Protein AF-A0A100XHY9-F1 (afdb_monomer)

Mean predicted aligned error: 9.15 Å

Solvent-accessible surface area (backbone atoms only — not comparable to full-atom values): 5802 Å² total; per-residue (Å²): 136,84,84,74,79,79,82,53,102,76,78,72,80,84,87,81,89,86,78,74,64,47,96,90,70,42,66,45,52,99,86,66,47,64,81,84,65,84,74,51,72,69,58,50,50,53,52,52,55,53,52,74,74,49,91,77,86,88,69,58,71,71,59,41,58,59,51,59,72,45,60,88,49,55,80,71,68,66,70,83,75,133

Organism: Mycolicibacterium thermoresistibile (NCBI:txid1797)

Foldseek 3Di:
DDPPPPPDPPPDDDDDDDADADPVGDCADPVRHNVPDDDDPVRVVVVVVVVVPDPDDDDDPSRCVNVVVCVVCVVVPPPPDD

Structure (mmCIF, N/CA/C/O backbone):
data_AF-A0A100XHY9-F1
#
_entry.id   AF-A0A100XHY9-F1
#
loop_
_atom_site.group_PDB
_atom_site.id
_atom_site.type_symbol
_atom_site.label_atom_id
_atom_site.label_alt_id
_atom_site.label_comp_id
_atom_site.label_asym_id
_atom_site.label_entity_id
_atom_site.label_seq_id
_atom_site.pdbx_PDB_ins_code
_atom_site.Cartn_x
_atom_site.Cartn_y
_atom_site.Cartn_z
_atom_site.occupancy
_atom_site.B_iso_or_equiv
_atom_site.auth_seq_id
_atom_site.auth_comp_id
_atom_site.auth_asym_id
_atom_site.auth_atom_id
_atom_site.pdbx_PDB_model_num
ATOM 1 N N . MET A 1 1 ? -17.391 12.172 35.451 1.00 35.25 1 MET A N 1
ATOM 2 C CA . MET A 1 1 ? -17.554 11.682 34.065 1.00 35.25 1 MET A CA 1
ATOM 3 C C . MET A 1 1 ? -16.828 10.356 33.961 1.00 35.25 1 MET A C 1
ATOM 5 O O . MET A 1 1 ? -15.615 10.331 34.092 1.00 35.25 1 MET A O 1
ATOM 9 N N . SER A 1 2 ? -17.578 9.260 33.876 1.00 39.84 2 SER A N 1
ATOM 10 C CA . SER A 1 2 ? -17.034 7.905 33.782 1.00 39.84 2 SER A CA 1
ATOM 11 C C . SER A 1 2 ? -16.691 7.624 32.320 1.00 39.84 2 SER A C 1
ATOM 13 O O . SER A 1 2 ? -17.584 7.606 31.473 1.00 39.84 2 SER A O 1
ATOM 15 N N . LEU A 1 3 ? -15.401 7.468 32.019 1.00 47.06 3 LEU A N 1
ATOM 16 C CA . LEU A 1 3 ? -14.925 6.976 30.731 1.00 47.06 3 LEU A CA 1
ATOM 17 C C . LEU A 1 3 ? -15.099 5.453 30.734 1.00 47.06 3 LEU A C 1
ATOM 19 O O . LEU A 1 3 ? -14.176 4.701 31.038 1.00 47.06 3 LEU A O 1
ATOM 23 N N . ALA A 1 4 ? -16.318 4.993 30.464 1.00 46.66 4 ALA A N 1
ATOM 24 C CA . ALA A 1 4 ? -16.542 3.594 30.154 1.00 46.66 4 ALA A CA 1
ATOM 25 C C . ALA A 1 4 ? -15.950 3.334 28.763 1.00 46.66 4 ALA A C 1
ATOM 27 O O . ALA A 1 4 ? -16.581 3.646 27.752 1.00 46.66 4 ALA A O 1
ATOM 28 N N . LEU A 1 5 ? -14.729 2.786 28.723 1.00 53.56 5 LEU A N 1
ATOM 29 C CA . LEU A 1 5 ? -14.221 2.071 27.556 1.00 53.56 5 LEU A CA 1
ATOM 30 C C . LEU A 1 5 ? -15.265 1.011 27.191 1.00 53.56 5 LEU A C 1
ATOM 32 O O . LEU A 1 5 ? -15.359 -0.040 27.826 1.00 53.56 5 LEU A O 1
ATOM 36 N N . ARG A 1 6 ? -16.069 1.288 26.167 1.00 53.06 6 ARG A N 1
ATOM 37 C CA . ARG A 1 6 ? -16.822 0.253 25.470 1.00 53.06 6 ARG A CA 1
ATOM 38 C C . ARG A 1 6 ? -15.825 -0.461 24.568 1.00 53.06 6 ARG A C 1
ATOM 40 O O . ARG A 1 6 ? -15.755 -0.178 23.389 1.00 53.06 6 ARG A O 1
ATOM 47 N N . CYS A 1 7 ? -15.023 -1.358 25.132 1.00 45.84 7 CYS A N 1
ATOM 48 C CA . CYS A 1 7 ? -14.451 -2.436 24.335 1.00 45.84 7 CYS A CA 1
ATOM 49 C C . CYS A 1 7 ? -15.514 -3.538 24.305 1.00 45.84 7 CYS A C 1
ATOM 51 O O . CYS A 1 7 ? -15.512 -4.459 25.121 1.00 45.84 7 CYS A O 1
ATOM 53 N N . GLY A 1 8 ? -16.534 -3.339 23.470 1.00 49.38 8 GLY A N 1
ATOM 54 C CA . GLY A 1 8 ? -17.484 -4.389 23.136 1.00 49.38 8 GLY A CA 1
ATOM 55 C C . GLY A 1 8 ? -16.879 -5.254 22.037 1.00 49.38 8 GLY A C 1
ATOM 56 O O . GLY A 1 8 ? -16.208 -4.737 21.151 1.00 49.38 8 GLY A O 1
ATOM 57 N N . LEU A 1 9 ? -17.150 -6.557 22.066 1.00 55.66 9 LEU A N 1
ATOM 58 C CA . LEU A 1 9 ? -16.673 -7.586 21.126 1.00 55.66 9 LEU A CA 1
ATOM 59 C C . LEU A 1 9 ? -17.056 -7.361 19.633 1.00 55.66 9 LEU A C 1
ATOM 61 O O . LEU A 1 9 ? -16.911 -8.277 18.831 1.00 55.66 9 LEU A O 1
ATOM 65 N N . ASN A 1 10 ? -17.557 -6.171 19.271 1.00 54.72 10 ASN A N 1
ATOM 66 C CA . ASN A 1 10 ? -18.040 -5.782 17.945 1.00 54.72 10 ASN A CA 1
ATOM 67 C C . ASN A 1 10 ? -17.201 -4.677 17.271 1.00 54.72 10 ASN A C 1
ATOM 69 O O . ASN A 1 10 ? -17.413 -4.425 16.089 1.00 54.72 10 ASN A O 1
ATOM 73 N N . ASP A 1 11 ? -16.246 -4.042 17.961 1.00 66.25 11 ASP A N 1
ATOM 74 C CA . ASP A 1 11 ? -15.360 -3.030 17.359 1.00 66.25 11 ASP A CA 1
ATOM 75 C C . ASP A 1 11 ? -14.116 -3.688 16.740 1.00 66.25 11 ASP A C 1
ATOM 77 O O . ASP A 1 11 ? -12.974 -3.443 17.130 1.00 66.25 11 ASP A O 1
ATOM 81 N N . VAL A 1 12 ? -14.333 -4.594 15.783 1.00 76.69 12 VAL A N 1
ATOM 82 C CA . VAL A 1 12 ? -13.238 -5.149 14.981 1.00 76.69 12 VAL A CA 1
ATOM 83 C C . VAL A 1 12 ? -12.870 -4.113 13.925 1.00 76.69 12 VAL A C 1
ATOM 85 O O . VAL A 1 12 ? -13.655 -3.828 13.022 1.00 76.69 12 VAL A O 1
ATOM 88 N N . GLY A 1 13 ? -11.670 -3.543 14.043 1.00 82.25 13 GLY A N 1
ATOM 89 C CA . GLY A 1 13 ? -11.130 -2.637 13.033 1.00 82.25 13 GLY A CA 1
ATOM 90 C C . GLY A 1 13 ? -11.115 -3.295 11.650 1.00 82.25 13 GLY A C 1
ATOM 91 O O . GLY A 1 13 ? -10.801 -4.479 11.509 1.00 82.25 13 GLY A O 1
ATOM 92 N N . LYS A 1 14 ? -11.464 -2.530 10.614 1.00 89.44 14 LYS A N 1
ATOM 93 C CA . LYS A 1 14 ? -11.450 -3.013 9.232 1.00 89.44 14 LYS A CA 1
ATOM 94 C C . LYS A 1 14 ? -10.027 -2.943 8.683 1.00 89.44 14 LYS A C 1
ATOM 96 O O . LYS A 1 14 ? -9.459 -1.860 8.593 1.00 89.44 14 LYS A O 1
ATOM 101 N N . LEU A 1 15 ? -9.472 -4.083 8.272 1.00 91.31 15 LEU A N 1
ATOM 102 C CA . LEU A 1 15 ? -8.239 -4.107 7.486 1.00 91.31 15 LEU A CA 1
ATOM 103 C C . LEU A 1 15 ? -8.586 -3.882 6.013 1.00 91.31 15 LEU A C 1
ATOM 105 O O . LEU A 1 15 ? -9.314 -4.676 5.414 1.00 91.31 15 LEU A O 1
ATOM 109 N N . ILE A 1 16 ? -8.080 -2.793 5.442 1.00 91.06 16 ILE A N 1
ATOM 110 C CA . ILE A 1 16 ? -8.281 -2.431 4.039 1.00 91.06 16 ILE A CA 1
ATOM 111 C C . ILE A 1 16 ? -6.964 -2.667 3.301 1.00 91.06 16 ILE A C 1
ATOM 113 O O . ILE A 1 16 ? -5.913 -2.204 3.736 1.00 91.06 16 ILE A O 1
ATOM 117 N N . TYR A 1 17 ? -7.023 -3.404 2.192 1.00 90.25 17 TYR A N 1
ATOM 118 C CA . TYR A 1 17 ? -5.899 -3.575 1.275 1.00 90.25 17 TYR A CA 1
ATOM 119 C C . TYR A 1 17 ? -6.194 -2.785 0.002 1.00 90.25 17 TYR A C 1
ATOM 121 O O . TYR A 1 17 ? -7.187 -3.061 -0.671 1.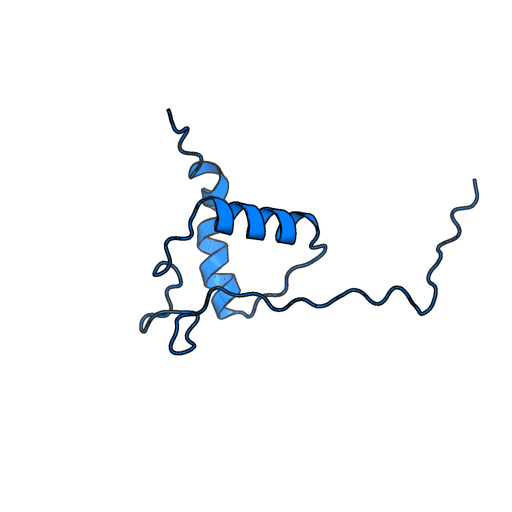00 90.25 17 TYR A O 1
ATOM 129 N N . GLY A 1 18 ? -5.361 -1.791 -0.298 1.00 89.00 18 GLY A N 1
ATOM 130 C CA . GLY A 1 18 ? -5.613 -0.826 -1.362 1.00 89.00 18 GLY A CA 1
ATOM 131 C C . GLY A 1 18 ? -4.336 -0.438 -2.098 1.00 89.00 18 GLY A C 1
ATOM 132 O O . GLY A 1 18 ? -3.350 -0.091 -1.457 1.00 89.00 18 GLY A O 1
ATOM 133 N N . PHE A 1 19 ? -4.361 -0.531 -3.430 1.00 89.38 19 PHE A N 1
ATOM 134 C CA . PHE A 1 19 ? -3.240 -0.234 -4.325 1.00 89.38 19 PHE A CA 1
ATOM 135 C C . PHE A 1 19 ? -3.751 0.265 -5.679 1.00 89.38 19 PHE A C 1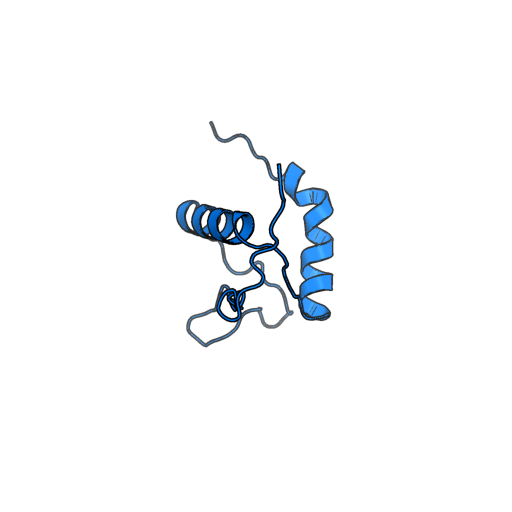
ATOM 137 O O . PHE A 1 19 ? -4.807 -0.172 -6.138 1.00 89.38 19 PHE A O 1
ATOM 144 N N . ASN A 1 20 ? -2.967 1.116 -6.346 1.00 88.88 20 ASN A N 1
ATOM 145 C CA . ASN A 1 20 ? -3.099 1.317 -7.788 1.00 88.88 20 ASN A CA 1
ATOM 146 C C . ASN A 1 20 ? -2.492 0.103 -8.503 1.00 88.88 20 ASN A C 1
ATOM 148 O O . ASN A 1 20 ? -1.402 -0.349 -8.150 1.00 88.88 20 ASN A O 1
ATOM 152 N N . VAL A 1 21 ? -3.219 -0.446 -9.474 1.00 91.62 21 VAL A N 1
ATOM 153 C CA . VAL A 1 21 ? -2.857 -1.688 -10.167 1.00 91.62 21 VAL A CA 1
ATOM 154 C C . VAL A 1 21 ? -3.082 -1.495 -11.661 1.00 91.62 21 VAL A C 1
ATOM 156 O O . VAL A 1 21 ? -4.084 -0.909 -12.073 1.00 91.62 21 VAL A O 1
ATOM 159 N N . SER A 1 22 ? -2.152 -1.979 -12.474 1.00 91.19 22 SER A N 1
ATOM 160 C CA . SER A 1 22 ? -2.300 -2.029 -13.923 1.00 91.19 22 SER A CA 1
ATOM 161 C C . SER A 1 22 ? -3.379 -3.041 -14.340 1.00 91.19 22 SER A C 1
ATOM 163 O O . SER A 1 22 ? -3.774 -3.919 -13.570 1.00 91.19 22 SER A O 1
ATOM 165 N N . VAL A 1 23 ? -3.858 -2.957 -15.585 1.00 93.38 23 VAL A N 1
ATOM 166 C CA . VAL A 1 23 ? -4.897 -3.870 -16.110 1.00 93.38 23 VAL A CA 1
ATOM 167 C C . VAL A 1 23 ? -4.436 -5.334 -16.111 1.00 93.38 23 VAL A C 1
ATOM 169 O O . VAL A 1 23 ? -5.244 -6.243 -15.934 1.00 93.38 23 VAL A O 1
ATOM 172 N N . ASP A 1 24 ? -3.138 -5.565 -16.282 1.00 94.00 24 ASP A N 1
ATOM 173 C CA . ASP A 1 24 ? -2.480 -6.871 -16.246 1.00 94.00 24 ASP A CA 1
ATOM 174 C C . ASP A 1 24 ? -2.027 -7.307 -14.836 1.00 94.00 24 ASP A C 1
ATOM 176 O O . ASP A 1 24 ? -1.458 -8.388 -14.688 1.00 94.00 24 ASP A O 1
ATOM 180 N N . GLY A 1 25 ? -2.346 -6.534 -13.789 1.00 93.56 25 GLY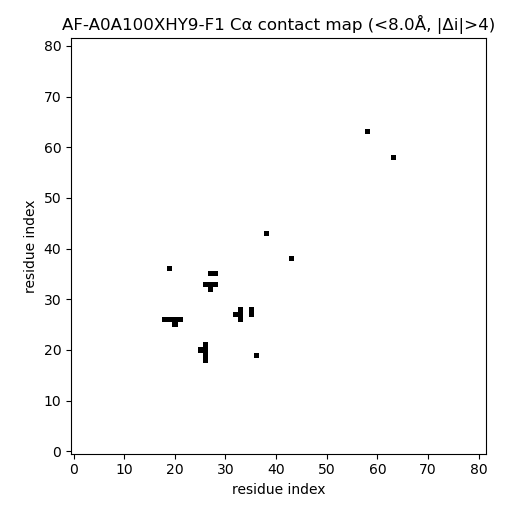 A N 1
ATOM 181 C CA . GLY A 1 25 ? -2.256 -6.978 -12.392 1.00 93.56 25 GLY A CA 1
ATOM 182 C C . GLY A 1 25 ? -0.970 -6.613 -11.645 1.00 93.56 25 GLY A C 1
ATOM 183 O O . GLY A 1 25 ? -0.681 -7.217 -10.610 1.00 93.56 25 GLY A O 1
ATOM 184 N N . TYR A 1 26 ? -0.199 -5.638 -12.126 1.00 92.56 26 TYR A N 1
ATOM 185 C CA . TYR A 1 26 ? 1.058 -5.203 -11.516 1.00 92.56 26 TYR A CA 1
ATOM 186 C C . TYR A 1 26 ? 0.898 -3.882 -10.752 1.00 92.56 26 TYR A C 1
ATOM 188 O O . TYR A 1 26 ? 0.176 -2.983 -11.170 1.00 92.56 26 TYR A O 1
ATOM 196 N N . ILE A 1 27 ? 1.595 -3.757 -9.618 1.00 91.25 27 ILE A N 1
ATOM 197 C CA . ILE A 1 27 ? 1.636 -2.523 -8.802 1.00 91.25 27 ILE A CA 1
ATOM 198 C C . ILE A 1 27 ? 2.891 -1.679 -9.056 1.00 91.25 27 ILE A C 1
ATOM 200 O O . ILE A 1 27 ? 2.982 -0.539 -8.613 1.00 91.25 27 ILE A O 1
ATOM 204 N N . ALA A 1 28 ? 3.880 -2.251 -9.736 1.00 91.94 28 ALA A N 1
ATOM 205 C CA . ALA A 1 28 ? 5.162 -1.632 -10.025 1.00 91.94 28 ALA A CA 1
ATOM 206 C C . ALA A 1 28 ? 5.616 -2.034 -11.428 1.00 91.94 28 ALA A C 1
ATOM 208 O O . ALA A 1 28 ? 5.249 -3.108 -11.914 1.00 91.94 28 ALA A O 1
ATOM 209 N N . ASP A 1 29 ? 6.424 -1.186 -12.053 1.00 91.06 29 ASP A N 1
ATOM 210 C CA . ASP A 1 29 ? 7.032 -1.481 -13.344 1.00 91.06 29 ASP A CA 1
ATOM 211 C C . ASP A 1 29 ? 8.150 -2.541 -13.236 1.00 91.06 29 ASP A C 1
ATOM 213 O O . ASP A 1 29 ? 8.473 -3.058 -12.161 1.00 91.06 29 ASP A O 1
ATOM 217 N N . ALA A 1 30 ? 8.773 -2.873 -14.369 1.00 91.44 30 ALA A N 1
ATOM 218 C CA . ALA A 1 30 ? 9.846 -3.866 -14.431 1.00 91.44 30 ALA A CA 1
ATOM 219 C C . ALA A 1 30 ? 11.109 -3.469 -13.637 1.00 91.44 30 ALA A C 1
ATOM 221 O O . ALA A 1 30 ? 11.931 -4.331 -13.319 1.00 91.44 30 ALA A O 1
ATOM 222 N N . GLN A 1 31 ? 11.274 -2.183 -13.320 1.00 90.44 31 GLN A N 1
ATOM 223 C CA . GLN A 1 31 ? 12.365 -1.635 -12.516 1.00 90.44 31 GLN A CA 1
ATOM 224 C C . GLN A 1 31 ? 11.979 -1.510 -11.031 1.00 90.44 31 GLN A C 1
ATOM 226 O O . GLN A 1 31 ? 12.840 -1.226 -10.198 1.00 90.44 31 GLN A O 1
ATOM 231 N N . GLY A 1 32 ? 10.719 -1.783 -10.681 1.00 87.62 32 GLY A N 1
ATOM 232 C CA . GLY A 1 32 ? 10.182 -1.678 -9.329 1.00 87.62 32 GLY A CA 1
ATOM 233 C C . GLY A 1 32 ? 9.686 -0.280 -8.958 1.00 87.62 32 GLY A C 1
ATOM 234 O O . GLY A 1 32 ? 9.418 -0.054 -7.779 1.00 87.62 32 GLY A O 1
ATOM 235 N N . SER A 1 33 ? 9.563 0.642 -9.918 1.00 87.62 33 SER A N 1
ATOM 236 C CA . SER A 1 33 ? 8.980 1.968 -9.697 1.00 87.62 33 SER A CA 1
ATOM 237 C C . SER A 1 33 ? 7.457 1.894 -9.631 1.00 87.62 33 SER A C 1
ATOM 239 O O . SER A 1 33 ? 6.834 1.062 -10.290 1.00 87.62 33 SER A O 1
ATOM 241 N N . ILE A 1 34 ? 6.853 2.799 -8.864 1.00 87.81 34 ILE A N 1
ATOM 242 C CA . ILE A 1 34 ? 5.396 3.000 -8.794 1.00 87.81 34 ILE A CA 1
ATOM 243 C C . ILE A 1 34 ? 4.953 4.315 -9.460 1.00 87.81 34 ILE A C 1
ATOM 245 O O . ILE A 1 34 ? 3.776 4.647 -9.433 1.00 87.81 34 ILE A O 1
ATOM 249 N N . ASP A 1 35 ? 5.887 5.046 -10.073 1.00 85.69 35 ASP A N 1
ATOM 250 C CA . ASP A 1 35 ? 5.668 6.359 -10.709 1.00 85.69 35 ASP A CA 1
ATOM 251 C C . ASP A 1 35 ? 5.099 6.256 -12.140 1.00 85.69 35 ASP A C 1
ATOM 253 O O . ASP A 1 35 ? 5.149 7.180 -12.941 1.00 85.69 35 ASP A O 1
ATOM 257 N N . TRP A 1 36 ? 4.599 5.079 -12.513 1.00 83.56 36 TRP A N 1
ATOM 258 C CA . TRP A 1 36 ? 4.052 4.818 -13.844 1.00 83.56 36 TRP A CA 1
ATOM 259 C C . TRP A 1 36 ? 2.585 5.251 -13.970 1.00 83.56 36 TRP A C 1
ATOM 261 O O . TRP A 1 36 ? 2.075 5.372 -15.084 1.00 83.56 36 TRP A O 1
ATOM 271 N N . SER A 1 37 ? 1.892 5.453 -12.844 1.00 78.81 37 SER A N 1
ATOM 272 C CA . SER A 1 37 ? 0.521 5.958 -12.817 1.00 78.81 37 SER A CA 1
ATOM 273 C C . SER A 1 37 ? 0.521 7.455 -12.530 1.00 78.81 37 SER A C 1
ATOM 275 O O . SER A 1 37 ? 1.060 7.859 -11.505 1.00 78.81 37 SER A O 1
ATOM 277 N N . GLU A 1 38 ? -0.152 8.250 -13.364 1.00 80.69 38 GLU A N 1
ATOM 278 C CA . GLU A 1 38 ? -0.555 9.624 -13.036 1.00 80.69 38 GLU A CA 1
ATOM 279 C C . GLU A 1 38 ? -2.016 9.606 -12.560 1.00 80.69 38 GLU A C 1
ATOM 281 O O . GLU A 1 38 ? -2.931 9.511 -13.387 1.00 80.69 38 GLU A O 1
ATOM 286 N N . PRO A 1 39 ? -2.287 9.646 -11.244 1.00 78.38 39 PRO A N 1
ATOM 287 C CA . PRO A 1 39 ? -3.655 9.638 -10.754 1.00 78.38 39 PRO A CA 1
ATOM 288 C C . PRO A 1 39 ? -4.315 10.991 -11.037 1.00 78.38 39 PRO A C 1
ATOM 290 O O . PRO A 1 39 ? -3.699 12.052 -10.923 1.00 78.38 39 PRO A O 1
ATOM 293 N N . SER A 1 40 ? -5.600 10.963 -11.393 1.00 86.50 40 SER A N 1
ATOM 294 C CA . SER A 1 40 ? -6.394 12.187 -11.499 1.00 86.50 40 SER A CA 1
ATOM 295 C C . SER A 1 40 ? -6.550 12.855 -10.128 1.00 86.50 40 SER A C 1
ATOM 297 O O . SER A 1 40 ? -6.428 12.208 -9.089 1.00 86.50 40 SER A O 1
ATOM 299 N N . GLU A 1 41 ? -6.888 14.148 -10.109 1.00 87.88 41 GLU A N 1
ATOM 300 C CA . GLU A 1 41 ? -7.152 14.878 -8.857 1.00 87.88 41 GLU A CA 1
ATOM 301 C C . GLU A 1 41 ? -8.251 14.209 -8.019 1.00 87.88 41 GLU A C 1
ATOM 303 O O . GLU A 1 41 ? -8.127 14.091 -6.805 1.00 87.88 41 GLU A O 1
ATOM 308 N N . GLU A 1 42 ? -9.311 13.720 -8.666 1.00 90.25 42 GLU A N 1
ATOM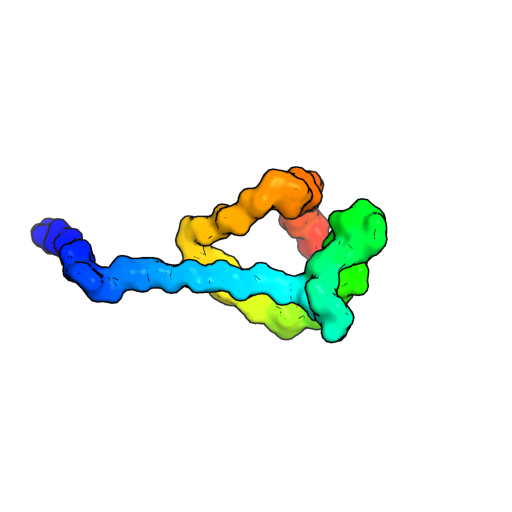 309 C CA . GLU A 1 42 ? -10.395 13.004 -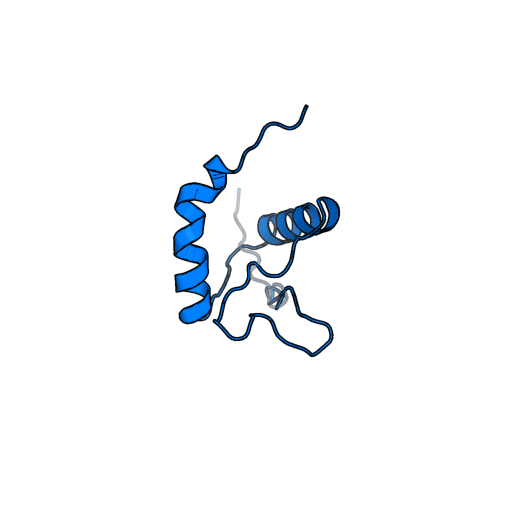7.989 1.00 90.25 42 GLU A CA 1
ATOM 310 C C . GLU A 1 42 ? -9.888 11.731 -7.300 1.00 90.25 42 GLU A C 1
ATOM 312 O O . GLU A 1 42 ? -10.209 11.482 -6.138 1.00 90.25 42 GLU A O 1
ATOM 317 N N . LEU A 1 43 ? -9.047 10.953 -7.988 1.00 89.12 43 LEU A N 1
ATOM 318 C CA . LEU A 1 43 ? -8.475 9.728 -7.437 1.00 89.12 43 LEU A CA 1
ATOM 319 C C . LEU A 1 43 ? -7.489 10.024 -6.298 1.00 89.12 43 LEU A C 1
ATOM 321 O O . LEU A 1 43 ? -7.480 9.313 -5.294 1.00 89.12 43 LEU A O 1
ATOM 325 N N . HIS A 1 44 ? -6.694 11.089 -6.419 1.00 86.75 44 HIS A N 1
ATOM 326 C CA . HIS A 1 44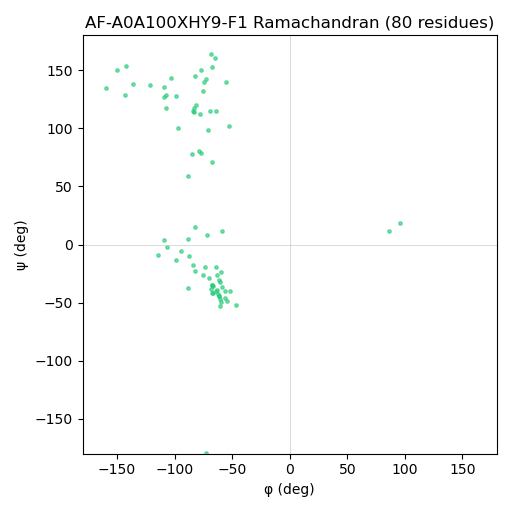 ? -5.843 11.562 -5.329 1.00 86.75 44 HIS A CA 1
ATOM 327 C C . HIS A 1 44 ? -6.660 11.956 -4.095 1.00 86.75 44 HIS A C 1
ATOM 329 O O . HIS A 1 44 ? -6.324 11.543 -2.985 1.00 86.75 44 HIS A O 1
ATOM 335 N N . GLN A 1 45 ? -7.744 12.721 -4.266 1.00 90.56 45 GLN A N 1
ATOM 336 C CA . GLN A 1 45 ? -8.593 13.114 -3.140 1.00 90.56 45 GLN A CA 1
ATOM 337 C C . GLN A 1 45 ? -9.276 11.916 -2.485 1.00 90.56 45 GLN A C 1
ATOM 339 O O . GLN A 1 45 ? -9.290 11.837 -1.260 1.00 90.56 45 GLN A O 1
ATOM 344 N N . TYR A 1 46 ? -9.745 10.949 -3.276 1.00 90.88 46 TYR A N 1
ATOM 345 C CA . TYR A 1 46 ? -10.291 9.700 -2.749 1.00 90.88 46 TYR A CA 1
ATOM 346 C C . TYR A 1 46 ? -9.299 8.988 -1.814 1.00 90.88 46 TYR A C 1
ATOM 348 O O . TYR A 1 46 ? -9.659 8.624 -0.695 1.00 90.88 46 TYR A O 1
ATOM 356 N N . TRP A 1 47 ? -8.036 8.836 -2.227 1.00 90.38 47 TRP A N 1
ATOM 357 C CA . TRP A 1 47 ? -7.013 8.219 -1.376 1.00 90.38 47 TRP A CA 1
ATOM 358 C C . TRP A 1 47 ? -6.683 9.058 -0.139 1.00 90.38 47 TRP A C 1
ATOM 360 O O . TRP A 1 47 ? -6.487 8.491 0.933 1.00 90.38 47 TRP A O 1
ATOM 370 N N . ASN A 1 48 ? -6.682 10.390 -0.248 1.00 90.62 48 ASN A N 1
ATOM 371 C CA . ASN A 1 48 ? -6.495 11.269 0.908 1.00 90.62 48 ASN A CA 1
ATOM 372 C C . ASN A 1 48 ? -7.622 11.114 1.939 1.00 90.62 48 ASN A C 1
ATOM 374 O O . ASN A 1 48 ? -7.355 11.137 3.139 1.00 90.62 48 ASN A O 1
ATOM 378 N N . ASP A 1 49 ? -8.870 10.960 1.495 1.00 93.19 49 ASP A N 1
ATOM 379 C CA . ASP A 1 49 ? -10.009 10.725 2.387 1.00 93.19 49 ASP A CA 1
ATOM 380 C C . ASP A 1 49 ? -9.905 9.366 3.086 1.00 93.19 49 ASP A C 1
ATOM 382 O O . ASP A 1 49 ? -10.105 9.281 4.297 1.00 93.19 49 ASP A O 1
ATOM 386 N N . VAL A 1 50 ? -9.488 8.324 2.359 1.00 91.31 50 VAL A N 1
ATOM 387 C CA . VAL A 1 50 ? -9.206 7.002 2.943 1.00 91.31 50 VAL A CA 1
ATOM 388 C C . VAL A 1 50 ? -8.074 7.078 3.977 1.00 91.31 50 VAL A C 1
ATOM 390 O O . VAL A 1 50 ? -8.195 6.517 5.068 1.00 91.31 50 VAL A O 1
ATOM 393 N N . GLU A 1 51 ? -6.986 7.790 3.679 1.00 90.12 51 GLU A N 1
ATOM 394 C CA . GLU A 1 51 ? -5.846 7.921 4.595 1.00 90.12 51 GLU A CA 1
ATOM 395 C C . GLU A 1 51 ? -6.216 8.721 5.857 1.00 90.12 51 GLU A C 1
ATOM 397 O O . GLU A 1 51 ? -5.785 8.370 6.952 1.00 90.12 51 GLU A O 1
ATOM 402 N N . ARG A 1 52 ? -7.087 9.740 5.754 1.00 91.75 52 ARG A N 1
ATOM 403 C CA . ARG A 1 52 ? -7.591 10.509 6.916 1.00 91.75 52 ARG A CA 1
ATOM 404 C C . ARG A 1 52 ? -8.355 9.651 7.925 1.00 91.75 52 ARG A C 1
ATOM 406 O O . ARG A 1 52 ? -8.323 9.950 9.117 1.00 91.75 52 ARG A O 1
ATOM 413 N N . GLU A 1 53 ? -9.046 8.613 7.462 1.00 91.06 53 GLU A N 1
ATOM 414 C CA . GLU A 1 53 ? -9.762 7.657 8.318 1.00 91.06 53 GLU A CA 1
ATOM 415 C C . GLU A 1 53 ? -8.867 6.498 8.793 1.00 91.06 53 GLU A C 1
ATOM 417 O O . GLU A 1 53 ? -9.249 5.725 9.679 1.00 91.06 53 GLU A O 1
ATOM 422 N N . THR A 1 54 ? -7.662 6.371 8.232 1.00 91.38 54 THR A N 1
ATOM 423 C CA . THR A 1 54 ? -6.745 5.266 8.509 1.00 91.38 54 THR A CA 1
ATOM 424 C C . THR A 1 54 ? -5.935 5.535 9.775 1.00 91.38 54 THR A C 1
ATOM 426 O O . THR A 1 54 ? -5.101 6.430 9.847 1.00 91.38 54 THR A O 1
ATOM 429 N N . ALA A 1 55 ? -6.148 4.711 10.802 1.00 92.12 55 ALA A N 1
ATOM 430 C CA . ALA A 1 55 ? -5.417 4.828 12.066 1.00 92.12 55 ALA A CA 1
ATOM 431 C C . ALA A 1 55 ? -3.965 4.315 11.987 1.00 92.12 55 ALA A C 1
ATOM 433 O O . ALA A 1 55 ? -3.122 4.707 12.793 1.00 92.12 55 ALA A O 1
ATOM 434 N N . CYS A 1 56 ? -3.681 3.386 11.070 1.00 91.19 56 CYS A N 1
ATOM 435 C CA . CYS A 1 56 ? -2.366 2.775 10.896 1.00 91.19 56 CYS A CA 1
ATOM 436 C C . CYS A 1 56 ? -2.240 2.170 9.493 1.00 91.19 56 CYS A C 1
ATOM 438 O O . CYS A 1 56 ? -3.138 1.452 9.053 1.00 91.19 56 CYS A O 1
ATOM 440 N N . ALA A 1 57 ? -1.107 2.411 8.833 1.00 90.75 57 ALA A N 1
ATOM 441 C CA . ALA A 1 57 ? -0.765 1.818 7.547 1.00 90.75 57 ALA A CA 1
ATOM 442 C C . ALA A 1 57 ? 0.372 0.793 7.702 1.00 90.75 57 ALA A C 1
ATOM 444 O O . ALA A 1 57 ? 1.372 1.044 8.379 1.00 90.75 57 ALA A O 1
ATOM 445 N N . PHE A 1 58 ? 0.227 -0.364 7.052 1.00 92.50 58 PHE A N 1
ATOM 446 C CA . PHE A 1 58 ? 1.241 -1.417 7.022 1.00 92.50 58 PHE A CA 1
ATOM 447 C C . PHE A 1 58 ? 1.865 -1.505 5.636 1.00 92.50 58 PHE A C 1
ATOM 449 O O . PHE A 1 58 ? 1.171 -1.705 4.641 1.00 92.50 58 PHE A O 1
ATOM 456 N N . TYR A 1 59 ? 3.192 -1.441 5.586 1.00 92.75 59 TYR A N 1
ATOM 457 C CA . TYR A 1 59 ? 3.950 -1.529 4.345 1.00 92.75 59 TYR A CA 1
ATOM 458 C C . TYR A 1 59 ? 4.925 -2.705 4.396 1.00 92.75 59 TYR A C 1
ATOM 460 O O . TYR A 1 59 ? 5.612 -2.928 5.393 1.00 92.75 59 TYR A O 1
ATOM 468 N N . GLY A 1 60 ? 5.018 -3.456 3.297 1.00 92.69 60 GLY A N 1
ATOM 469 C CA . GLY A 1 60 ? 6.121 -4.395 3.104 1.00 92.69 60 GLY A CA 1
ATOM 470 C C . GLY A 1 60 ? 7.445 -3.643 2.931 1.00 92.69 60 GLY A C 1
ATOM 471 O O . GLY A 1 60 ? 7.453 -2.525 2.420 1.00 92.69 60 GLY A O 1
ATOM 472 N N . ARG A 1 61 ? 8.574 -4.267 3.297 1.00 94.56 61 ARG A N 1
ATOM 473 C CA . ARG A 1 61 ? 9.905 -3.620 3.316 1.00 94.56 61 ARG A CA 1
ATOM 474 C C . ARG A 1 61 ? 10.229 -2.812 2.052 1.00 94.56 61 ARG A C 1
ATOM 476 O O . ARG A 1 61 ? 10.569 -1.644 2.158 1.00 94.56 61 ARG A O 1
ATOM 483 N N . ARG A 1 62 ? 10.092 -3.420 0.868 1.00 91.25 62 ARG A N 1
ATOM 484 C CA . ARG A 1 62 ? 10.434 -2.764 -0.411 1.00 91.25 62 ARG A CA 1
ATOM 485 C C . ARG A 1 62 ? 9.575 -1.531 -0.688 1.00 91.25 62 ARG A C 1
ATOM 487 O O . ARG A 1 62 ? 10.089 -0.511 -1.123 1.00 91.25 62 ARG A O 1
ATOM 494 N N . LEU A 1 63 ? 8.272 -1.638 -0.428 1.00 91.44 63 LEU A N 1
ATOM 495 C CA . LEU A 1 63 ? 7.333 -0.539 -0.630 1.00 91.44 63 LEU A CA 1
ATOM 496 C C . LEU A 1 63 ? 7.605 0.601 0.354 1.00 91.44 63 LEU A C 1
ATOM 498 O O . LEU A 1 63 ? 7.594 1.760 -0.039 1.00 91.44 63 LEU A O 1
ATOM 502 N N . TYR A 1 64 ? 7.894 0.263 1.613 1.00 92.69 64 TYR A N 1
ATOM 503 C CA . TYR A 1 64 ? 8.275 1.246 2.620 1.00 92.69 64 TYR A CA 1
ATOM 504 C C . TYR A 1 64 ? 9.538 2.009 2.212 1.00 92.69 64 TYR A C 1
ATOM 506 O O . TYR A 1 64 ? 9.537 3.233 2.234 1.00 92.69 64 TYR A O 1
ATOM 514 N N . GLU A 1 65 ? 10.598 1.307 1.802 1.00 92.81 65 GLU A N 1
ATOM 515 C CA . GLU A 1 65 ? 11.852 1.929 1.353 1.00 92.81 65 GLU A CA 1
ATOM 516 C C . GLU A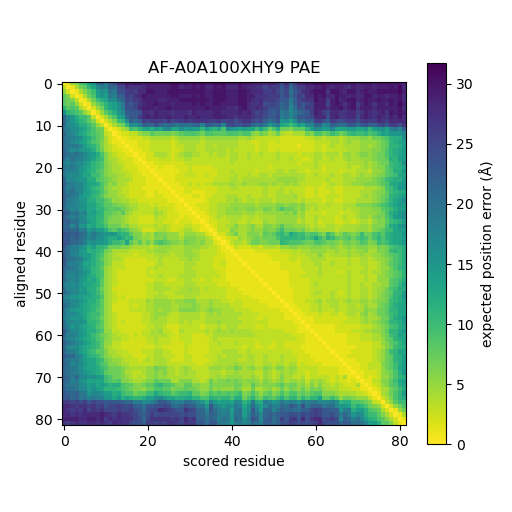 1 65 ? 11.605 2.906 0.194 1.00 92.81 65 GLU A C 1
ATOM 518 O O . GLU A 1 65 ? 12.046 4.057 0.251 1.00 92.81 65 GLU A O 1
ATOM 523 N N . LEU A 1 66 ? 10.821 2.480 -0.800 1.00 89.75 66 LEU A N 1
ATOM 524 C CA . LEU A 1 66 ? 10.453 3.307 -1.945 1.00 89.75 66 LEU A CA 1
ATOM 525 C C . LEU A 1 66 ? 9.688 4.570 -1.514 1.00 89.75 66 LEU A C 1
ATOM 527 O O . LEU A 1 66 ? 10.109 5.680 -1.834 1.00 89.75 66 LEU A O 1
ATOM 531 N N . MET A 1 67 ? 8.609 4.422 -0.740 1.00 89.19 67 MET A N 1
ATOM 532 C CA . MET A 1 67 ? 7.767 5.546 -0.304 1.00 89.19 67 MET A CA 1
ATOM 533 C C . MET A 1 67 ? 8.489 6.487 0.671 1.00 89.19 67 MET A C 1
ATOM 535 O O . MET A 1 67 ? 8.313 7.705 0.615 1.00 89.19 67 MET A O 1
ATOM 539 N N . SER A 1 68 ? 9.355 5.944 1.532 1.00 91.25 68 SER A N 1
ATOM 540 C CA . SER A 1 68 ? 10.090 6.712 2.544 1.00 91.25 68 SER A CA 1
ATOM 541 C C . SER A 1 68 ? 11.042 7.749 1.968 1.00 91.25 68 SER A C 1
ATOM 543 O O . SER A 1 68 ? 11.298 8.767 2.608 1.00 91.25 68 SER A O 1
ATOM 545 N N . THR A 1 69 ? 11.514 7.526 0.742 1.00 87.75 69 THR A N 1
ATOM 546 C CA . THR A 1 69 ? 12.356 8.488 0.024 1.00 87.75 69 THR A CA 1
ATOM 547 C C . THR A 1 69 ? 11.558 9.729 -0.388 1.00 87.75 69 THR A C 1
ATOM 549 O O . THR A 1 69 ? 12.118 10.819 -0.457 1.00 87.75 69 THR A O 1
ATOM 552 N N . TYR A 1 70 ? 10.248 9.583 -0.615 1.00 83.69 70 TYR A N 1
ATOM 553 C CA . TYR A 1 70 ? 9.374 10.652 -1.095 1.00 83.69 70 TYR A CA 1
ATOM 554 C C . TYR A 1 70 ? 8.754 11.500 0.028 1.00 83.69 70 TYR A C 1
ATOM 556 O O . TYR A 1 70 ? 8.639 12.718 -0.121 1.00 83.69 70 TYR A O 1
ATOM 564 N N . TRP A 1 71 ? 8.381 10.904 1.170 1.00 86.31 71 TRP A N 1
ATOM 565 C CA . TRP A 1 71 ? 7.700 11.623 2.264 1.00 86.31 71 TRP A CA 1
ATOM 566 C C . TRP A 1 71 ? 8.391 12.913 2.746 1.00 86.31 71 TRP A C 1
ATOM 568 O O . TRP A 1 71 ? 7.681 13.896 2.944 1.00 86.31 71 TRP A O 1
ATOM 578 N N . PRO A 1 72 ? 9.733 12.994 2.876 1.00 88.19 72 PRO A N 1
ATOM 579 C CA . PRO A 1 72 ? 10.409 14.234 3.275 1.00 88.19 72 PRO A CA 1
ATOM 580 C C . PRO A 1 72 ? 10.165 15.416 2.324 1.00 88.19 72 PRO A C 1
ATOM 582 O O . PRO A 1 72 ? 10.309 16.573 2.716 1.00 88.19 72 PRO A O 1
ATOM 585 N N . THR A 1 73 ? 9.819 15.126 1.069 1.00 85.69 73 THR A N 1
ATOM 586 C CA . THR A 1 73 ? 9.551 16.116 0.020 1.00 85.69 73 THR A CA 1
ATOM 587 C C . THR A 1 73 ? 8.070 16.247 -0.328 1.00 85.69 73 THR A C 1
ATOM 589 O O . THR A 1 73 ? 7.722 17.106 -1.135 1.00 85.69 73 THR A O 1
ATOM 592 N N . ALA A 1 74 ? 7.183 15.455 0.283 1.00 79.62 74 ALA A N 1
ATOM 593 C CA . ALA A 1 74 ? 5.762 15.424 -0.066 1.00 79.62 74 ALA A CA 1
ATOM 594 C C . ALA A 1 74 ? 5.080 16.798 0.096 1.00 79.62 74 ALA A C 1
ATOM 596 O O . ALA A 1 74 ? 4.289 17.200 -0.755 1.00 79.62 74 ALA A O 1
ATOM 597 N N . ASP A 1 75 ? 5.461 17.569 1.118 1.00 76.69 75 ASP A N 1
ATOM 598 C CA . ASP A 1 75 ? 4.926 18.918 1.359 1.00 76.69 75 ASP A CA 1
ATOM 599 C C . ASP A 1 75 ? 5.458 19.971 0.366 1.00 76.69 75 ASP A C 1
ATOM 601 O O . ASP A 1 75 ? 4.871 21.042 0.196 1.00 76.69 75 ASP A O 1
ATOM 605 N N . GLN A 1 76 ? 6.580 19.679 -0.298 1.00 73.75 76 GLN A N 1
ATOM 606 C CA . GLN A 1 76 ? 7.242 20.581 -1.247 1.00 73.75 76 GLN A CA 1
ATOM 607 C C . GLN A 1 76 ? 6.600 20.513 -2.635 1.00 73.75 76 GLN A C 1
ATOM 609 O O . GLN A 1 76 ? 6.654 21.485 -3.385 1.00 73.75 76 GLN A O 1
ATOM 614 N N . ALA A 1 77 ? 5.922 19.404 -2.946 1.00 61.12 77 ALA A N 1
ATOM 615 C CA . ALA A 1 77 ? 5.142 19.225 -4.167 1.00 61.12 77 ALA A CA 1
ATOM 616 C C . ALA A 1 77 ? 3.834 20.043 -4.182 1.00 61.12 77 ALA A C 1
ATOM 618 O O . ALA A 1 77 ? 3.027 19.905 -5.104 1.00 61.12 77 ALA A O 1
ATOM 619 N N . ARG A 1 78 ? 3.616 20.933 -3.196 1.00 51.38 78 ARG A N 1
ATOM 620 C CA . ARG A 1 78 ? 2.551 21.943 -3.216 1.00 51.38 78 ARG A CA 1
ATOM 621 C C . ARG A 1 78 ? 2.839 22.982 -4.300 1.00 51.38 78 ARG A C 1
ATOM 623 O O . ARG A 1 78 ? 3.155 24.134 -4.012 1.00 51.38 78 ARG A O 1
ATOM 630 N N . THR A 1 79 ? 2.698 22.592 -5.558 1.00 49.94 79 THR A N 1
ATOM 631 C CA . THR A 1 79 ? 2.560 23.539 -6.659 1.00 49.94 79 THR A CA 1
ATOM 632 C C . THR A 1 79 ? 1.247 24.295 -6.419 1.00 49.94 79 THR A C 1
ATOM 634 O O . THR A 1 79 ? 0.184 23.669 -6.432 1.00 49.94 79 THR A O 1
ATOM 637 N N . PRO A 1 80 ? 1.253 25.614 -6.152 1.00 46.53 80 PRO A N 1
ATOM 638 C CA . PRO A 1 80 ? 0.017 26.377 -6.167 1.00 46.53 80 PRO A CA 1
ATOM 639 C C . PRO A 1 80 ? -0.434 26.436 -7.628 1.00 46.53 80 PRO A C 1
ATOM 641 O O . PRO A 1 80 ? 0.274 26.995 -8.467 1.00 46.53 80 PRO A O 1
ATOM 644 N N . ARG A 1 81 ? -1.575 25.828 -7.959 1.00 47.31 81 ARG A N 1
ATOM 645 C CA . ARG A 1 81 ? -2.172 25.989 -9.290 1.00 47.31 81 ARG A CA 1
ATOM 646 C C . ARG A 1 81 ? -2.801 27.394 -9.390 1.00 47.31 81 ARG A C 1
ATOM 648 O O . ARG A 1 81 ? -3.404 27.816 -8.402 1.00 47.31 81 ARG A O 1
ATOM 655 N N . PRO A 1 82 ? -2.677 28.109 -10.527 1.00 46.22 82 PRO A N 1
ATOM 656 C CA . PRO A 1 82 ? -3.506 29.284 -10.813 1.00 46.22 82 PRO A CA 1
ATOM 657 C C . PRO A 1 82 ? -5.009 28.970 -10.784 1.00 46.22 82 PRO A C 1
ATOM 659 O O . PRO A 1 82 ? -5.397 27.804 -11.056 1.00 46.22 82 PRO A O 1
#

pLDDT: mean 80.72, std 16.56, range [35.25, 94.56]

InterPro domains:
  IPR024072 Dihydrofolate reductase-like domain superfamily [G3DSA:3.40.430.10]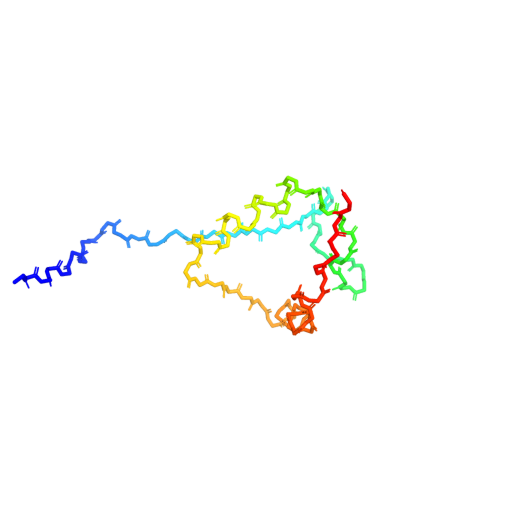 (9-82)
  IPR024072 Dihydrofolate reductase-like domain superfamily [SSF53597] (14-78)

Sequence (82 aa):
MSLALRCGLN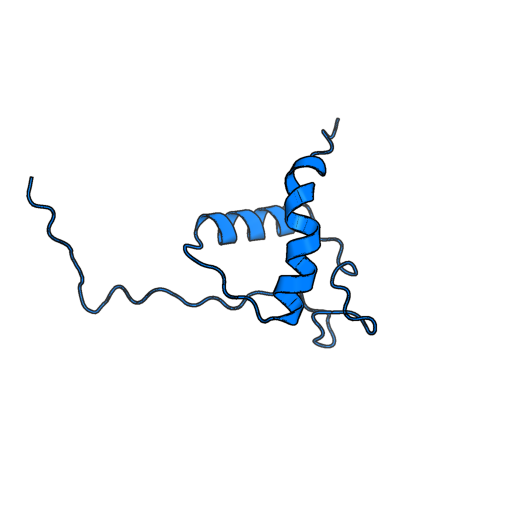DVGKLIYGFNVSVDGYIADAQGSIDWSEPSEELHQYWNDVERETACAFYGRRLYELMSTYWPTADQARTPRP

Radius of gyration: 17.44 Å; Cα contacts (8 Å, |Δi|>4): 14; chains: 1; bounding box: 30×37×50 Å

Secondary structure (DSSP, 8-state):
--------TT--PPP-------TTS-SS-TTS-STT----HHHHHHHHHHHHH-S-----HHHHHHHHHHGGGGGGG-----